Protein AF-A0A845X3H7-F1 (afdb_monomer)

Nearest PDB structures (foldseek):
  8u0g-assembly1_B  TM=8.482E-01  e=2.920E-02  Deinococcus radiodurans R1 = ATCC 13939 = DSM 20539
  7udi-assembly1_B  TM=8.437E-01  e=2.510E-02  Deinococcus radiodurans
  2eb8-assembly1_A  TM=2.808E-01  e=7.175E+00  Physeter macrocephalus
  8cpd-assembly1_D  TM=2.610E-01  e=8.349E+00  Spodoptera frugiperda

Radius of gyration: 15.34 Å; Cα contacts (8 Å, |Δi|>4): 137; chains: 1; bounding box: 34×35×51 Å

Structure (mmCIF, N/CA/C/O backbone):
data_AF-A0A845X3H7-F1
#
_entry.id   AF-A0A845X3H7-F1
#
loop_
_atom_site.group_PDB
_atom_site.id
_atom_site.type_symbol
_atom_site.label_atom_id
_atom_site.label_alt_id
_atom_site.label_comp_id
_atom_site.label_asym_id
_atom_site.label_entity_id
_atom_site.label_seq_id
_atom_site.pdbx_PDB_ins_code
_atom_site.Cartn_x
_atom_site.Cartn_y
_atom_site.Cartn_z
_atom_site.occupancy
_atom_site.B_iso_or_equiv
_atom_site.auth_seq_id
_atom_site.auth_comp_id
_atom_site.auth_asym_id
_atom_site.auth_atom_id
_atom_site.pdbx_PDB_model_num
ATOM 1 N N . MET A 1 1 ? -12.450 -7.476 -33.580 1.00 34.84 1 MET A N 1
ATOM 2 C CA . MET A 1 1 ? -12.720 -7.030 -32.196 1.00 34.84 1 MET A CA 1
ATOM 3 C C . MET A 1 1 ? -13.179 -8.244 -31.409 1.00 34.84 1 MET A C 1
ATOM 5 O O . MET A 1 1 ? -14.269 -8.728 -31.678 1.00 34.84 1 MET A O 1
ATOM 9 N N . SER A 1 2 ? -12.331 -8.794 -30.533 1.00 38.44 2 SER A N 1
ATOM 10 C CA . SER A 1 2 ? -12.746 -9.879 -29.634 1.00 38.44 2 SER A CA 1
ATOM 11 C C . SER A 1 2 ? -13.569 -9.275 -28.495 1.00 38.44 2 SER A C 1
ATOM 13 O O . SER A 1 2 ? -13.091 -8.376 -27.809 1.00 38.44 2 SER A O 1
ATOM 15 N N . LEU A 1 3 ? -14.813 -9.731 -28.341 1.00 55.47 3 LEU A N 1
ATOM 16 C CA . LEU A 1 3 ? -15.752 -9.321 -27.285 1.00 55.47 3 LEU A CA 1
ATOM 17 C C . LEU A 1 3 ? -15.458 -9.981 -25.927 1.00 55.47 3 LEU A C 1
ATOM 19 O O . LEU A 1 3 ? -16.098 -9.652 -24.932 1.00 55.47 3 LEU A O 1
ATOM 23 N N . PHE A 1 4 ? -14.480 -10.884 -25.880 1.00 53.94 4 PHE A N 1
ATOM 24 C CA . PHE A 1 4 ? -14.064 -11.594 -24.681 1.00 53.94 4 PHE A CA 1
ATOM 25 C C . PHE A 1 4 ? -12.568 -11.358 -24.505 1.00 53.94 4 PHE A C 1
ATOM 27 O O . PHE A 1 4 ? -11.765 -11.792 -25.332 1.00 53.94 4 PHE A O 1
ATOM 34 N N . GLY A 1 5 ? -12.209 -10.592 -23.474 1.00 52.62 5 GLY A N 1
ATOM 35 C CA . GLY A 1 5 ? -10.817 -10.452 -23.059 1.00 52.62 5 GLY A CA 1
ATOM 36 C C . GLY A 1 5 ? -10.245 -11.830 -22.744 1.00 52.62 5 GLY A C 1
ATOM 37 O O . GLY A 1 5 ? -10.946 -12.670 -22.172 1.00 52.62 5 GLY A O 1
ATOM 38 N N . ASP A 1 6 ? -9.003 -12.065 -23.160 1.00 53.78 6 ASP A N 1
ATOM 39 C CA . ASP A 1 6 ? -8.311 -13.340 -22.992 1.00 53.78 6 ASP A CA 1
ATOM 40 C C . ASP A 1 6 ? -8.450 -13.833 -21.545 1.00 53.78 6 ASP A C 1
ATOM 42 O O . ASP A 1 6 ? -7.940 -13.230 -20.597 1.00 53.78 6 ASP A O 1
ATOM 46 N N . SER A 1 7 ? -9.219 -14.906 -21.361 1.00 58.53 7 SER A N 1
ATOM 47 C CA . SER A 1 7 ? -9.498 -15.453 -20.037 1.00 58.53 7 SER A CA 1
ATOM 48 C C . SER A 1 7 ? -8.234 -16.139 -19.531 1.00 58.53 7 SER A C 1
ATOM 50 O O . SER A 1 7 ? -7.794 -17.134 -20.106 1.00 58.53 7 SER A O 1
ATOM 52 N N . GLN A 1 8 ? -7.627 -15.614 -18.464 1.00 64.44 8 GLN A N 1
ATOM 53 C CA . GLN A 1 8 ? -6.533 -16.315 -17.795 1.00 64.44 8 GLN A CA 1
ATOM 54 C C . GLN A 1 8 ? -7.036 -17.663 -17.264 1.00 64.44 8 GLN A C 1
ATOM 56 O O . GLN A 1 8 ? -8.110 -17.743 -16.666 1.00 64.44 8 GLN A O 1
ATOM 61 N N . ALA A 1 9 ? -6.250 -18.720 -17.476 1.00 71.38 9 ALA A N 1
ATOM 62 C CA . ALA A 1 9 ? -6.545 -20.035 -16.923 1.00 71.38 9 ALA A CA 1
ATOM 63 C C . ALA A 1 9 ? -6.637 -19.957 -15.390 1.00 71.38 9 ALA A C 1
ATOM 65 O O . ALA A 1 9 ? -5.783 -19.348 -14.740 1.00 71.38 9 ALA A O 1
ATOM 66 N N . LEU A 1 10 ? -7.672 -20.576 -14.815 1.00 68.00 10 LEU A N 1
ATOM 67 C CA . LEU A 1 10 ? -7.865 -20.595 -13.368 1.00 68.00 10 LEU A CA 1
ATOM 68 C C . LEU A 1 10 ? -6.721 -21.384 -12.705 1.00 68.00 10 LEU A C 1
ATOM 70 O O . LEU A 1 10 ? -6.500 -22.543 -13.067 1.00 68.00 10 LEU A O 1
ATOM 74 N N . PRO A 1 11 ? -5.992 -20.798 -11.739 1.00 70.06 11 PRO A N 1
ATOM 75 C CA . PRO A 1 11 ? -4.957 -21.524 -11.017 1.00 70.06 11 PRO A CA 1
ATOM 76 C C . PRO A 1 11 ? -5.588 -22.653 -10.190 1.00 70.06 11 PRO A C 1
ATOM 78 O O . PRO A 1 11 ? -6.589 -22.446 -9.509 1.00 70.06 11 PRO A O 1
ATOM 81 N N . GLN A 1 12 ? -4.987 -23.846 -10.227 1.00 69.69 12 GLN A N 1
ATOM 82 C CA . GLN A 1 12 ? -5.466 -25.014 -9.468 1.00 69.69 12 GLN A CA 1
ATOM 83 C C . GLN A 1 12 ? -5.055 -24.999 -7.981 1.00 69.69 12 GLN A C 1
ATOM 85 O O . GLN A 1 12 ? -5.470 -25.861 -7.211 1.00 69.69 12 GLN A O 1
ATOM 90 N N . GLU A 1 13 ? -4.242 -24.030 -7.546 1.00 72.06 13 GLU A N 1
ATOM 91 C CA . GLU A 1 13 ? -3.861 -23.893 -6.138 1.00 72.06 13 GLU A CA 1
ATOM 92 C C . GLU A 1 13 ? -4.978 -23.244 -5.306 1.00 72.06 13 GLU A C 1
ATOM 94 O O . GLU A 1 13 ? -5.306 -22.067 -5.463 1.00 72.06 13 GLU A O 1
ATOM 99 N N . HIS A 1 14 ? -5.496 -23.987 -4.329 1.00 67.81 14 HIS A N 1
ATOM 100 C CA . HIS A 1 14 ? -6.471 -23.494 -3.358 1.00 67.81 14 HIS A CA 1
ATOM 101 C C . HIS A 1 14 ? -5.778 -22.778 -2.185 1.00 67.81 14 HIS A C 1
ATOM 103 O O . HIS A 1 14 ? -5.645 -23.327 -1.092 1.00 67.81 14 HIS A O 1
ATOM 109 N N . LYS A 1 15 ? -5.318 -21.538 -2.394 1.00 77.00 15 LYS A N 1
ATOM 110 C CA . LYS A 1 15 ? -4.797 -20.680 -1.311 1.00 77.00 15 LYS A CA 1
ATOM 111 C C . LYS A 1 15 ? -5.861 -19.678 -0.868 1.00 77.00 15 LYS A C 1
ATOM 113 O O . LYS A 1 15 ? -6.428 -18.958 -1.685 1.00 77.00 15 LYS A O 1
ATOM 118 N N . ARG A 1 16 ? -6.126 -19.606 0.442 1.00 77.56 16 ARG A N 1
ATOM 119 C CA . ARG A 1 16 ? -7.013 -18.582 1.010 1.00 77.56 16 ARG A CA 1
ATOM 120 C C . ARG A 1 16 ? -6.336 -17.218 0.891 1.00 77.56 16 ARG A C 1
ATOM 122 O O . ARG A 1 16 ? -5.260 -17.023 1.445 1.00 77.56 16 ARG A O 1
ATOM 129 N N . ALA A 1 17 ? -6.993 -16.274 0.227 1.00 80.69 17 ALA A N 1
ATOM 130 C CA . ALA A 1 17 ? -6.616 -14.870 0.297 1.00 80.69 17 ALA A CA 1
ATOM 131 C C . ALA A 1 17 ? -7.230 -14.268 1.564 1.00 80.69 17 ALA A C 1
ATOM 133 O O . ALA A 1 17 ? -8.442 -14.056 1.645 1.00 80.69 17 ALA A O 1
ATOM 134 N N . ASP A 1 18 ? -6.404 -14.039 2.580 1.00 89.12 18 ASP A N 1
ATOM 135 C CA . ASP A 1 18 ? -6.785 -13.202 3.708 1.00 89.12 18 ASP A CA 1
ATOM 136 C C . ASP A 1 18 ? -6.247 -11.781 3.519 1.00 89.12 18 ASP A C 1
ATOM 138 O O . ASP A 1 18 ? -5.556 -11.457 2.546 1.00 89.12 18 ASP A O 1
ATOM 142 N N . GLY A 1 19 ? -6.580 -10.896 4.454 1.00 86.38 19 GLY A N 1
ATOM 143 C CA . GLY A 1 19 ? -6.077 -9.540 4.369 1.00 86.38 19 GLY A CA 1
ATOM 144 C C . GLY A 1 19 ? -4.542 -9.494 4.367 1.00 86.38 19 GLY A C 1
ATOM 145 O O . GLY A 1 19 ? -3.965 -8.663 3.661 1.00 86.38 19 GLY A O 1
ATOM 146 N N . ALA A 1 20 ? -3.868 -10.280 5.206 1.00 89.94 20 ALA A N 1
ATOM 147 C CA . ALA A 1 20 ? -2.411 -10.236 5.299 1.00 89.94 20 ALA A CA 1
ATOM 148 C C . ALA A 1 20 ? -1.774 -10.638 3.963 1.00 89.94 20 ALA A C 1
ATOM 150 O O . ALA A 1 20 ? -0.852 -9.956 3.517 1.00 89.94 20 ALA A O 1
ATOM 151 N N . THR A 1 21 ? -2.322 -11.651 3.286 1.00 92.06 21 THR A N 1
ATOM 152 C CA . THR A 1 21 ? -1.942 -12.031 1.920 1.00 92.06 21 THR A CA 1
ATOM 153 C C . THR A 1 21 ? -2.059 -10.848 0.958 1.00 92.06 21 THR A C 1
ATOM 155 O O . THR A 1 21 ? -1.066 -10.472 0.342 1.00 92.06 21 THR A O 1
ATOM 158 N N . ILE A 1 22 ? -3.226 -10.197 0.893 1.00 93.62 22 ILE A N 1
ATOM 159 C CA . ILE A 1 22 ? -3.472 -9.070 -0.027 1.00 93.62 22 ILE A CA 1
ATOM 160 C C . ILE A 1 22 ? -2.501 -7.908 0.232 1.00 93.62 22 ILE A C 1
ATOM 162 O O . ILE A 1 22 ? -1.905 -7.357 -0.696 1.00 93.62 22 ILE A O 1
ATOM 166 N N . ARG A 1 23 ? -2.283 -7.566 1.505 1.00 92.69 23 ARG A N 1
ATOM 167 C CA . ARG A 1 23 ? -1.366 -6.487 1.895 1.00 92.69 23 ARG A CA 1
ATOM 168 C C . ARG A 1 23 ? 0.080 -6.805 1.525 1.00 92.69 23 ARG A C 1
ATOM 170 O O . ARG A 1 23 ? 0.822 -5.910 1.106 1.00 92.69 23 ARG A O 1
ATOM 177 N N . ASN A 1 24 ? 0.489 -8.058 1.709 1.00 94.00 24 ASN A N 1
ATOM 178 C CA . ASN A 1 24 ? 1.825 -8.523 1.358 1.00 94.00 24 ASN A CA 1
ATOM 179 C C . ASN A 1 24 ? 2.035 -8.484 -0.154 1.00 94.00 24 ASN A C 1
ATOM 181 O O . ASN A 1 24 ? 3.074 -7.996 -0.591 1.00 94.00 24 ASN A O 1
ATOM 185 N N . ASP A 1 25 ? 1.047 -8.908 -0.941 1.00 95.12 25 ASP A N 1
ATOM 186 C CA . ASP A 1 25 ? 1.109 -8.848 -2.402 1.00 95.12 25 ASP A CA 1
ATOM 187 C C . ASP A 1 25 ? 1.234 -7.410 -2.903 1.00 95.12 25 ASP A C 1
ATOM 189 O O . ASP A 1 25 ? 2.102 -7.114 -3.722 1.00 95.12 25 ASP A O 1
ATOM 193 N N . TYR A 1 26 ? 0.428 -6.493 -2.364 1.00 96.06 26 TYR A N 1
ATOM 194 C CA . TYR A 1 26 ? 0.524 -5.077 -2.710 1.00 96.06 26 TYR A CA 1
ATOM 195 C C . TYR A 1 26 ? 1.892 -4.485 -2.336 1.00 96.06 26 TYR A C 1
ATOM 197 O O . TYR A 1 26 ? 2.552 -3.847 -3.157 1.00 96.06 26 TYR A O 1
ATOM 205 N N . THR A 1 27 ? 2.365 -4.756 -1.116 1.00 95.88 27 THR A N 1
ATOM 206 C CA . THR A 1 27 ? 3.687 -4.313 -0.642 1.00 95.88 27 THR A CA 1
ATOM 207 C C . THR A 1 27 ? 4.815 -4.862 -1.515 1.00 95.88 27 THR A C 1
ATOM 209 O O . THR A 1 27 ? 5.763 -4.143 -1.837 1.00 95.88 27 THR A O 1
ATOM 212 N N . LYS A 1 28 ? 4.715 -6.133 -1.910 1.00 96.81 28 LYS A N 1
ATOM 213 C CA . LYS A 1 28 ? 5.676 -6.777 -2.798 1.00 96.81 28 LYS A CA 1
ATOM 214 C C . LYS A 1 28 ? 5.690 -6.091 -4.159 1.00 96.81 28 LYS A C 1
ATOM 216 O O . LYS A 1 28 ? 6.761 -5.723 -4.615 1.00 96.81 28 LYS A O 1
ATOM 221 N N . THR A 1 29 ? 4.530 -5.815 -4.749 1.00 97.12 29 THR A N 1
ATOM 222 C CA . THR A 1 29 ? 4.445 -5.099 -6.029 1.00 97.12 29 THR A CA 1
ATOM 223 C C . THR A 1 29 ? 5.063 -3.701 -5.957 1.00 97.12 29 THR A C 1
ATOM 225 O O . THR A 1 29 ? 5.781 -3.318 -6.877 1.00 97.12 29 THR A O 1
ATOM 228 N N . ILE A 1 30 ? 4.857 -2.948 -4.868 1.00 96.75 30 ILE A N 1
ATOM 229 C CA . ILE A 1 30 ? 5.531 -1.650 -4.662 1.00 96.75 30 ILE A CA 1
ATOM 230 C C . ILE A 1 30 ? 7.051 -1.814 -4.740 1.00 96.75 30 ILE A C 1
ATOM 232 O O . ILE A 1 30 ? 7.720 -1.065 -5.453 1.00 96.75 30 ILE A O 1
ATOM 236 N N . LYS A 1 31 ? 7.589 -2.812 -4.033 1.00 96.62 31 LYS A N 1
ATOM 237 C CA . LYS A 1 31 ? 9.024 -3.109 -4.034 1.00 96.62 31 LYS A CA 1
ATOM 238 C C . LYS A 1 31 ? 9.512 -3.551 -5.416 1.00 96.62 31 LYS A C 1
ATOM 240 O O . LYS A 1 31 ? 10.537 -3.058 -5.877 1.00 96.62 31 LYS A O 1
ATOM 245 N N . ASP A 1 32 ? 8.774 -4.430 -6.087 1.00 96.44 32 ASP A N 1
ATOM 246 C CA . ASP A 1 32 ? 9.115 -4.962 -7.412 1.00 96.44 32 ASP A CA 1
ATOM 247 C C . ASP A 1 32 ? 9.111 -3.856 -8.484 1.00 96.44 32 ASP A C 1
ATOM 249 O O . ASP A 1 32 ? 9.891 -3.901 -9.432 1.00 96.44 32 ASP A O 1
ATOM 253 N N . LYS A 1 33 ? 8.301 -2.804 -8.303 1.00 95.19 33 LYS A N 1
ATOM 254 C CA . LYS A 1 33 ? 8.310 -1.587 -9.136 1.00 95.19 33 LYS A CA 1
ATOM 255 C C . LYS A 1 33 ? 9.403 -0.580 -8.750 1.00 95.19 33 LYS A C 1
ATOM 257 O O . LYS A 1 33 ? 9.440 0.530 -9.279 1.00 95.19 33 LYS A O 1
ATOM 262 N N . GLY A 1 34 ? 10.308 -0.955 -7.848 1.00 94.19 34 GLY A N 1
ATOM 263 C CA . GLY A 1 34 ? 11.436 -0.131 -7.419 1.00 94.19 34 GLY A CA 1
ATOM 264 C C . GLY A 1 34 ? 11.081 0.923 -6.371 1.00 94.19 34 GLY A C 1
ATOM 265 O O . GLY A 1 34 ? 11.847 1.872 -6.198 1.00 94.19 34 GLY A O 1
ATOM 266 N N . GLY A 1 35 ? 9.939 0.787 -5.693 1.00 94.75 35 GLY A N 1
ATOM 267 C CA . GLY A 1 35 ? 9.569 1.613 -4.549 1.00 94.75 35 GLY A CA 1
ATOM 268 C C . GLY A 1 35 ? 10.354 1.237 -3.294 1.00 94.75 35 GLY A C 1
ATOM 269 O O . GLY A 1 35 ? 10.625 0.065 -3.028 1.00 94.75 35 GLY A O 1
ATOM 270 N N . ASP A 1 36 ? 10.706 2.243 -2.502 1.00 94.69 36 ASP A N 1
ATOM 271 C CA . ASP A 1 36 ? 11.364 2.063 -1.210 1.00 94.69 36 ASP A CA 1
ATOM 272 C C . ASP A 1 36 ? 10.352 2.071 -0.042 1.00 94.69 36 ASP A C 1
ATOM 274 O O . ASP A 1 36 ? 9.130 2.107 -0.218 1.00 94.69 36 ASP A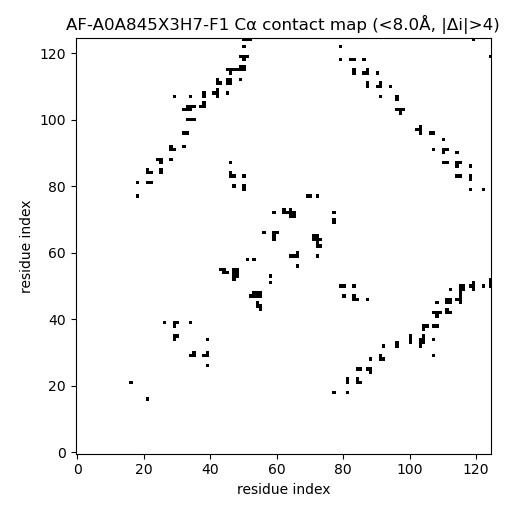 O 1
ATOM 278 N N . ARG A 1 37 ? 10.863 2.048 1.197 1.00 93.94 37 ARG A N 1
ATOM 279 C CA . ARG A 1 37 ? 10.025 2.142 2.407 1.00 93.94 37 ARG A CA 1
ATOM 280 C C . ARG A 1 37 ? 9.221 3.443 2.469 1.00 93.94 37 ARG A C 1
ATOM 282 O O . ARG A 1 37 ? 8.142 3.463 3.060 1.00 93.94 37 ARG A O 1
ATOM 289 N N . TYR A 1 38 ? 9.743 4.525 1.892 1.00 93.62 38 TYR A N 1
ATOM 290 C CA . TYR A 1 38 ? 9.058 5.808 1.856 1.00 93.62 38 TYR A CA 1
ATOM 291 C C . TYR A 1 38 ? 7.866 5.749 0.895 1.00 93.62 38 TYR A C 1
ATOM 293 O O . TYR A 1 38 ? 6.761 6.104 1.305 1.00 93.62 38 TYR A O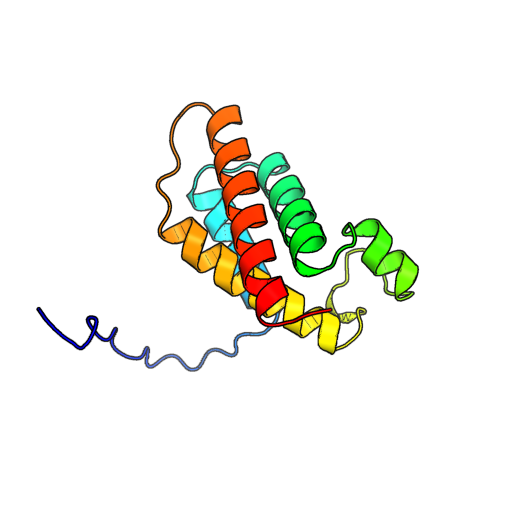 1
ATOM 301 N N . ALA A 1 39 ? 8.050 5.187 -0.304 1.00 94.94 39 ALA A N 1
ATOM 302 C CA . ALA A 1 39 ? 6.962 4.915 -1.243 1.00 94.94 39 ALA A CA 1
ATOM 303 C C . ALA A 1 39 ? 5.895 4.007 -0.637 1.00 94.94 39 ALA A C 1
ATOM 305 O O . ALA A 1 39 ? 4.714 4.312 -0.739 1.00 94.94 39 ALA A O 1
ATOM 306 N N . GLN A 1 40 ? 6.286 2.927 0.048 1.00 95.19 40 GLN A N 1
ATOM 307 C CA . GLN A 1 40 ? 5.323 2.034 0.695 1.00 95.19 40 GLN A CA 1
ATOM 308 C C . GLN A 1 40 ? 4.450 2.782 1.714 1.00 95.19 40 GLN A C 1
ATOM 310 O O . GLN A 1 40 ? 3.228 2.615 1.728 1.00 95.19 40 GLN A O 1
ATOM 315 N N . ARG A 1 41 ? 5.066 3.617 2.561 1.00 94.75 41 ARG A N 1
ATOM 316 C CA . ARG A 1 41 ? 4.349 4.412 3.566 1.00 94.75 41 ARG A CA 1
ATOM 317 C C . ARG A 1 41 ? 3.404 5.417 2.910 1.00 94.75 41 ARG A C 1
ATOM 319 O O . ARG A 1 41 ? 2.239 5.462 3.293 1.00 94.75 41 ARG A O 1
ATOM 326 N N . LEU A 1 42 ? 3.893 6.194 1.942 1.00 95.06 42 LEU A N 1
ATOM 327 C CA . LEU A 1 42 ? 3.086 7.198 1.245 1.00 95.06 42 LEU A CA 1
ATOM 328 C C . LEU A 1 42 ? 1.941 6.564 0.463 1.00 95.06 42 LEU A C 1
ATOM 330 O O . LEU A 1 42 ? 0.799 6.962 0.638 1.00 95.06 42 LEU A O 1
ATOM 334 N N . ALA A 1 43 ? 2.215 5.516 -0.309 1.00 95.94 43 ALA A N 1
ATOM 335 C CA . ALA A 1 43 ? 1.198 4.813 -1.077 1.00 95.94 43 ALA A CA 1
ATOM 336 C C . ALA A 1 43 ? 0.125 4.186 -0.177 1.00 95.94 43 ALA A C 1
ATOM 338 O O . ALA A 1 43 ? -1.050 4.208 -0.524 1.00 95.94 43 ALA A O 1
ATOM 339 N N . THR A 1 44 ? 0.496 3.653 0.993 1.00 94.56 44 THR A N 1
ATOM 340 C CA . THR A 1 44 ? -0.482 3.125 1.961 1.00 94.56 44 THR A CA 1
ATOM 341 C C . THR A 1 44 ? -1.342 4.242 2.549 1.00 94.56 44 THR A C 1
ATOM 343 O O . THR A 1 44 ? -2.559 4.093 2.642 1.00 94.56 44 THR A O 1
ATOM 346 N N . GLU A 1 45 ? -0.723 5.358 2.937 1.00 96.00 45 GLU A N 1
ATOM 347 C CA . GLU A 1 45 ? -1.422 6.518 3.496 1.00 96.00 45 GLU A CA 1
ATOM 348 C C . GLU A 1 45 ? -2.374 7.139 2.471 1.00 96.00 45 GLU A C 1
ATOM 350 O O . GLU A 1 45 ? -3.531 7.399 2.789 1.00 96.00 45 GLU A O 1
ATOM 355 N N . ALA A 1 46 ? -1.911 7.321 1.237 1.00 96.00 46 ALA A N 1
ATOM 356 C CA . ALA A 1 46 ? -2.681 7.887 0.143 1.00 96.00 46 ALA A CA 1
ATOM 357 C C . ALA A 1 46 ? -3.843 6.971 -0.268 1.00 96.00 46 ALA A C 1
ATOM 359 O O . ALA A 1 46 ? -4.984 7.422 -0.351 1.00 96.00 46 ALA A O 1
ATOM 360 N N . LEU A 1 47 ? -3.590 5.665 -0.425 1.00 95.69 47 LEU A N 1
ATOM 361 C CA . LEU A 1 47 ? -4.634 4.678 -0.712 1.00 95.69 47 LEU A CA 1
ATOM 362 C C . LEU A 1 47 ? -5.700 4.657 0.383 1.00 95.69 47 LEU A C 1
ATOM 364 O O . LEU A 1 47 ? -6.892 4.644 0.077 1.00 95.69 47 LEU A O 1
ATOM 368 N N . THR A 1 48 ? -5.269 4.670 1.648 1.00 94.62 48 THR A N 1
ATOM 369 C CA . THR A 1 48 ? -6.175 4.724 2.797 1.00 94.62 48 THR A CA 1
ATOM 370 C C . THR A 1 48 ? -6.986 6.006 2.719 1.00 94.62 48 THR A C 1
ATOM 372 O O . THR A 1 48 ? -8.191 5.921 2.547 1.00 94.62 48 THR A O 1
ATOM 375 N N . ARG A 1 49 ? -6.358 7.184 2.705 1.00 95.12 49 ARG A N 1
ATOM 376 C CA . ARG A 1 49 ? -7.059 8.475 2.660 1.00 95.12 49 ARG A CA 1
ATOM 377 C C . ARG A 1 49 ? -8.088 8.567 1.543 1.00 95.12 49 ARG A C 1
ATOM 379 O O . ARG A 1 49 ? -9.207 9.007 1.788 1.00 95.12 49 ARG A O 1
ATOM 386 N N . GLU A 1 50 ? -7.736 8.124 0.344 1.00 95.00 50 GLU A N 1
ATOM 387 C CA . GLU A 1 50 ? -8.633 8.194 -0.806 1.00 95.00 50 GLU A CA 1
ATOM 388 C C . GLU A 1 50 ? -9.768 7.172 -0.755 1.00 95.00 50 GLU A C 1
ATOM 390 O O . GLU A 1 50 ? -10.867 7.478 -1.204 1.00 95.00 50 GLU A O 1
ATOM 395 N N . THR A 1 51 ? -9.542 5.989 -0.178 1.00 93.50 51 THR A N 1
ATOM 396 C CA . THR A 1 51 ? -10.606 4.990 0.033 1.00 93.50 51 THR A CA 1
ATOM 397 C C . THR A 1 51 ? -11.532 5.405 1.180 1.00 93.50 51 THR A C 1
ATOM 399 O O . THR A 1 51 ? -12.734 5.178 1.124 1.00 93.50 51 THR A O 1
ATOM 402 N N . MET A 1 52 ? -10.959 6.046 2.200 1.00 91.19 52 MET A N 1
ATOM 403 C CA . MET A 1 52 ? -11.535 6.233 3.532 1.00 91.19 52 MET A CA 1
ATOM 404 C C . MET A 1 52 ? -12.102 7.596 3.845 1.00 91.19 52 MET A C 1
ATOM 406 O O . MET A 1 52 ? -12.797 7.757 4.843 1.00 91.19 52 MET A O 1
ATOM 410 N N . GLY A 1 53 ? -11.652 8.611 3.118 1.00 90.88 53 GLY A N 1
ATOM 411 C CA . GLY A 1 53 ? -11.760 9.995 3.565 1.00 90.88 53 GLY A CA 1
ATOM 412 C C . GLY A 1 53 ? -10.914 10.332 4.804 1.00 90.88 53 GLY A C 1
ATOM 413 O O . GLY A 1 53 ? -10.951 11.477 5.247 1.00 90.88 53 GLY A O 1
ATOM 414 N N . HIS A 1 54 ? -10.143 9.385 5.354 1.00 89.88 54 HIS A N 1
ATOM 415 C CA . HIS A 1 54 ? -9.337 9.549 6.568 1.00 89.88 54 HIS A CA 1
ATOM 416 C C . HIS A 1 54 ? -7.930 8.995 6.389 1.00 89.88 54 HIS A C 1
ATOM 418 O O . HIS A 1 54 ? -7.742 7.934 5.793 1.00 89.88 54 HIS A O 1
ATOM 424 N N . GLY A 1 5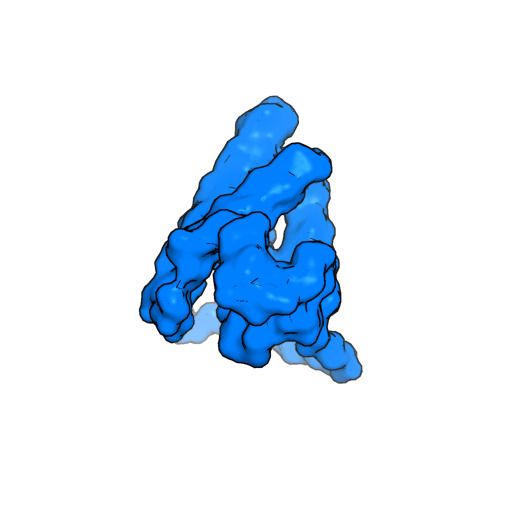5 ? -6.941 9.700 6.938 1.00 90.88 55 GLY A N 1
ATOM 425 C CA . GLY A 1 55 ? -5.572 9.187 6.994 1.00 90.88 55 GLY A CA 1
ATOM 426 C C . GLY A 1 55 ? -5.473 7.916 7.840 1.00 90.88 55 GLY A C 1
ATOM 427 O O . GLY A 1 55 ? -6.364 7.610 8.637 1.00 90.88 55 GLY A O 1
ATOM 428 N N . THR A 1 56 ? -4.368 7.174 7.721 1.00 90.31 56 THR A N 1
ATOM 429 C CA . THR A 1 56 ? -4.239 5.888 8.429 1.00 90.31 56 THR A CA 1
ATOM 430 C C . THR A 1 56 ? -4.327 6.081 9.943 1.00 90.31 56 THR A C 1
ATOM 432 O O . THR A 1 56 ? -4.997 5.314 10.624 1.00 90.31 56 THR A O 1
ATOM 435 N N . LYS A 1 57 ? -3.686 7.130 10.475 1.00 91.94 57 LYS A N 1
ATOM 436 C CA . LYS A 1 57 ? -3.721 7.464 11.907 1.00 91.94 57 LYS A CA 1
ATOM 437 C C . LYS A 1 57 ? -5.144 7.779 12.381 1.00 91.94 57 LYS A C 1
ATOM 439 O O . LYS A 1 57 ? -5.627 7.136 13.309 1.00 91.94 57 LYS A O 1
ATOM 444 N N . GLU A 1 58 ? -5.813 8.705 11.699 1.00 92.25 58 GLU A N 1
ATOM 445 C CA . GLU A 1 58 ? -7.184 9.122 12.014 1.00 92.25 58 GLU A CA 1
ATOM 446 C C . GLU A 1 58 ? -8.160 7.947 11.969 1.00 92.25 58 GLU A C 1
ATOM 448 O O . GLU A 1 58 ? -9.058 7.856 12.800 1.00 92.25 58 GLU A O 1
ATOM 453 N N . LEU A 1 59 ? -7.972 7.021 11.025 1.00 91.75 59 LEU A N 1
ATOM 454 C CA . LEU A 1 59 ? -8.803 5.831 10.911 1.00 91.75 59 LEU A CA 1
ATOM 455 C C . LEU A 1 59 ? -8.751 4.972 12.182 1.00 91.75 59 LEU A C 1
ATOM 457 O O . LEU A 1 59 ? -9.794 4.568 12.700 1.00 91.75 59 LEU A O 1
ATOM 461 N N . TYR A 1 60 ? -7.550 4.691 12.695 1.00 92.56 60 TYR A N 1
ATOM 462 C CA . TYR A 1 60 ? -7.399 3.913 13.928 1.00 92.56 60 TYR A CA 1
ATOM 463 C C .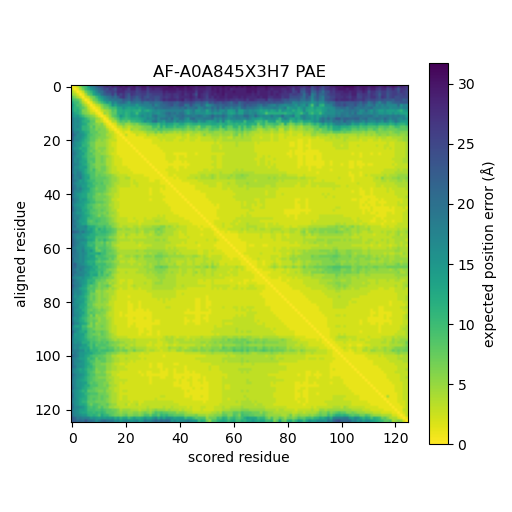 TYR A 1 60 ? -7.936 4.676 15.143 1.00 92.56 60 TYR A C 1
ATOM 465 O O . TYR A 1 60 ? -8.622 4.084 15.971 1.00 92.56 60 TYR A O 1
ATOM 473 N N . GLU A 1 61 ? -7.692 5.986 15.220 1.00 92.69 61 GLU A N 1
ATOM 474 C CA . GLU A 1 61 ? -8.180 6.831 16.317 1.00 92.69 61 GLU A CA 1
ATOM 475 C C . GLU A 1 61 ? -9.711 6.888 16.361 1.00 92.69 61 GLU A C 1
ATOM 477 O O . GLU A 1 61 ? -10.307 6.624 17.403 1.00 92.69 61 GLU A O 1
ATOM 482 N N . LYS A 1 62 ? -10.367 7.146 15.224 1.00 90.31 62 LYS A N 1
ATOM 483 C CA . LYS A 1 62 ? -11.833 7.248 15.144 1.00 90.31 62 LYS A CA 1
ATOM 484 C C . LYS A 1 62 ? -12.555 5.937 15.422 1.00 90.31 62 LYS A C 1
ATOM 486 O O . LYS A 1 62 ? -13.683 5.949 15.900 1.00 90.31 62 LYS A O 1
ATOM 491 N N . THR A 1 63 ? -11.930 4.811 15.092 1.00 89.81 63 THR A N 1
ATOM 492 C CA . THR A 1 63 ? -12.532 3.485 15.284 1.00 89.81 63 THR A CA 1
ATOM 493 C C . THR A 1 63 ? -12.190 2.861 16.636 1.00 89.81 63 THR A C 1
ATOM 495 O O . THR A 1 63 ? -12.733 1.810 16.966 1.00 89.81 63 THR A O 1
ATOM 498 N N . GLY A 1 64 ? -11.281 3.467 17.412 1.00 91.62 64 GLY A N 1
ATOM 499 C CA . GLY A 1 64 ? -10.744 2.870 18.640 1.00 91.62 64 GLY A CA 1
ATOM 500 C C . GLY A 1 64 ? -9.891 1.617 18.393 1.00 91.62 64 GLY A C 1
ATOM 501 O O . GLY A 1 64 ? -9.618 0.849 19.317 1.00 91.62 64 GLY A O 1
ATOM 502 N N . ALA A 1 65 ? -9.482 1.377 17.146 1.00 92.69 65 ALA A N 1
ATOM 503 C CA . ALA A 1 65 ? -8.708 0.210 16.756 1.00 92.69 65 ALA A CA 1
ATOM 504 C C . ALA A 1 65 ? -7.228 0.351 17.152 1.00 92.69 65 ALA A C 1
ATOM 506 O O . ALA A 1 65 ? -6.683 1.446 17.277 1.00 92.69 65 ALA A O 1
ATOM 507 N N . LYS A 1 66 ? -6.527 -0.779 17.294 1.00 91.88 66 LYS A N 1
ATOM 508 C CA . LYS A 1 66 ? -5.103 -0.807 17.663 1.00 91.88 66 LYS A CA 1
ATOM 509 C C . LYS A 1 66 ? -4.238 -0.383 16.467 1.00 91.88 66 LYS A C 1
ATOM 511 O O . LYS A 1 66 ? -4.236 -1.108 15.465 1.00 91.88 66 LYS A O 1
ATOM 516 N N . PRO A 1 67 ? -3.448 0.706 16.563 1.00 88.44 67 PRO A N 1
ATOM 517 C CA . PRO A 1 67 ? -2.611 1.179 15.464 1.00 88.44 67 PRO A CA 1
ATOM 518 C C . PRO A 1 67 ? -1.730 0.076 14.874 1.00 88.44 67 PRO A C 1
ATOM 520 O O . PRO A 1 67 ? -1.107 -0.708 15.591 1.00 88.44 67 PRO A O 1
ATOM 523 N N . GLY A 1 68 ? -1.713 -0.013 13.544 1.00 84.38 68 GLY A N 1
ATOM 524 C CA . GLY A 1 68 ? -0.940 -1.017 12.808 1.00 84.38 68 GLY A CA 1
ATOM 525 C C . GLY A 1 68 ? -1.534 -2.432 12.809 1.00 84.38 68 GLY A C 1
ATOM 526 O O . GLY A 1 68 ? -1.077 -3.273 12.036 1.00 84.38 68 GLY A O 1
ATOM 527 N N . ARG A 1 69 ? -2.577 -2.715 13.601 1.00 87.56 69 ARG A N 1
ATOM 528 C CA . ARG A 1 69 ? -3.286 -4.001 13.573 1.00 87.56 69 ARG A CA 1
ATOM 529 C C . ARG A 1 69 ? -4.585 -3.877 12.789 1.00 87.56 69 ARG A C 1
ATOM 531 O O . ARG A 1 69 ? -5.647 -3.676 13.373 1.00 87.56 69 ARG A O 1
ATOM 538 N N . ARG A 1 70 ? -4.527 -4.091 11.472 1.00 86.06 70 ARG A N 1
ATOM 539 C CA . ARG A 1 70 ? -5.713 -3.977 10.599 1.00 86.06 70 ARG A CA 1
ATOM 540 C C . ARG A 1 70 ? -6.880 -4.866 11.040 1.00 86.06 70 ARG A C 1
ATOM 542 O O . ARG A 1 70 ? -8.019 -4.434 10.966 1.00 86.06 70 ARG A O 1
ATOM 549 N N . ALA A 1 71 ? -6.601 -6.058 11.571 1.00 89.81 71 ALA A N 1
ATOM 550 C CA . ALA A 1 71 ? -7.623 -6.969 12.096 1.00 89.81 71 ALA A CA 1
ATOM 551 C C . ALA A 1 71 ? -8.439 -6.399 13.278 1.00 89.81 71 ALA A C 1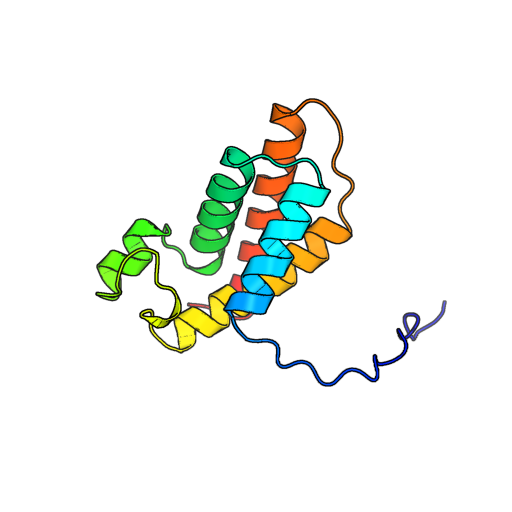
ATOM 553 O O . ALA A 1 71 ? -9.459 -6.971 13.640 1.00 89.81 71 ALA A O 1
ATOM 554 N N . SER A 1 72 ? -7.988 -5.297 13.891 1.00 91.88 72 SER A N 1
ATOM 555 C CA . SER A 1 72 ? -8.721 -4.597 14.953 1.00 91.88 72 SER A CA 1
ATOM 556 C C . SER A 1 72 ? -9.629 -3.473 14.452 1.00 91.88 72 SER A C 1
ATOM 558 O O . SER A 1 72 ? -10.371 -2.912 15.249 1.00 91.88 72 SER A O 1
ATOM 560 N N . LEU A 1 73 ? -9.578 -3.139 13.158 1.00 91.69 73 LEU A N 1
ATOM 561 C CA . LEU A 1 73 ? -10.530 -2.213 12.548 1.00 91.69 73 LEU A CA 1
ATOM 562 C C . LEU A 1 73 ? -11.915 -2.876 12.406 1.00 91.69 73 LEU A C 1
ATOM 564 O O . LEU A 1 73 ? -11.998 -4.106 12.390 1.00 91.69 73 LEU A O 1
ATOM 568 N N . PRO A 1 74 ? -13.000 -2.103 12.232 1.00 91.75 74 PRO A N 1
ATOM 569 C CA . PRO A 1 74 ? -14.322 -2.645 11.909 1.00 91.75 74 PRO A CA 1
ATOM 570 C C . PRO A 1 74 ? -14.305 -3.578 10.684 1.00 91.75 74 PRO A C 1
ATOM 572 O O . PRO A 1 74 ? -13.461 -3.447 9.809 1.00 91.75 74 PRO A O 1
ATOM 575 N N . ASN A 1 75 ? -15.234 -4.527 10.568 1.00 90.94 75 ASN A N 1
ATOM 576 C CA . ASN A 1 75 ? -15.194 -5.502 9.463 1.00 90.94 75 ASN A CA 1
ATOM 577 C C . ASN A 1 75 ? -15.297 -4.830 8.079 1.00 90.94 75 ASN A C 1
ATOM 579 O O . ASN A 1 75 ? -14.467 -5.078 7.204 1.00 90.94 75 ASN A O 1
ATOM 583 N N . GLU A 1 76 ? -16.240 -3.897 7.920 1.00 89.19 76 GLU A N 1
ATOM 584 C CA . GLU A 1 76 ? -16.365 -3.097 6.692 1.00 89.19 76 GLU A CA 1
ATOM 585 C C . GLU A 1 76 ? -15.068 -2.358 6.364 1.00 89.19 76 GLU A C 1
ATOM 587 O O . GLU A 1 76 ? -14.675 -2.263 5.200 1.00 89.19 76 GLU A O 1
ATOM 592 N N . ALA A 1 77 ? -14.319 -1.978 7.404 1.00 90.12 77 ALA A N 1
ATOM 593 C CA . ALA A 1 77 ? -13.036 -1.344 7.224 1.00 90.12 77 ALA A CA 1
ATOM 594 C C . ALA A 1 77 ? -11.983 -2.210 6.574 1.00 90.12 77 ALA A C 1
ATOM 596 O O . ALA A 1 77 ? -11.244 -1.806 5.674 1.00 90.12 77 ALA A O 1
ATOM 597 N N . GLN A 1 78 ? -11.908 -3.427 7.086 1.00 91.94 78 GLN A N 1
ATOM 598 C CA . GLN A 1 78 ? -10.973 -4.417 6.609 1.00 91.94 78 GLN A CA 1
ATOM 599 C C . GLN A 1 78 ? -11.291 -4.765 5.157 1.00 91.94 78 GLN A C 1
ATOM 601 O O . GLN A 1 78 ? -10.377 -4.774 4.335 1.00 91.94 78 GLN A O 1
ATOM 606 N N . LYS A 1 79 ? -12.575 -4.966 4.827 1.00 91.31 79 LYS A N 1
ATOM 607 C CA . LYS A 1 79 ? -13.029 -5.273 3.464 1.00 91.31 79 LYS A CA 1
ATOM 608 C C . LYS A 1 79 ? -12.684 -4.162 2.475 1.00 91.31 79 LYS A C 1
ATOM 610 O O . LYS A 1 79 ? -12.102 -4.456 1.433 1.00 91.31 79 LYS A O 1
ATOM 615 N N . ALA A 1 80 ? -12.987 -2.906 2.802 1.00 92.12 80 ALA A N 1
ATOM 616 C CA . ALA A 1 80 ? -12.707 -1.779 1.916 1.00 92.12 80 ALA A CA 1
ATOM 617 C C . ALA A 1 80 ? -11.201 -1.617 1.656 1.00 92.12 80 ALA A C 1
ATOM 619 O O . ALA A 1 80 ? -10.782 -1.468 0.510 1.00 92.12 80 ALA A O 1
ATOM 620 N N . LEU A 1 81 ? -10.370 -1.740 2.698 1.00 92.94 81 LEU A N 1
ATOM 621 C CA . LEU A 1 81 ? -8.913 -1.704 2.545 1.00 92.94 81 LEU A CA 1
ATOM 622 C C . LEU A 1 81 ? -8.385 -2.890 1.729 1.00 92.94 81 LEU A C 1
ATOM 624 O O . LEU A 1 81 ? -7.491 -2.710 0.911 1.00 92.94 81 LEU A O 1
ATOM 628 N N . MET A 1 82 ? -8.939 -4.091 1.911 1.00 93.88 82 MET A N 1
ATOM 629 C CA . MET A 1 82 ? -8.579 -5.262 1.104 1.00 93.88 82 MET A CA 1
ATOM 630 C C . MET A 1 82 ? -8.947 -5.065 -0.372 1.00 93.88 82 MET A C 1
ATOM 632 O O . MET A 1 82 ? -8.142 -5.376 -1.251 1.00 93.88 82 MET A O 1
ATOM 636 N N . ALA A 1 83 ? -10.127 -4.514 -0.660 1.00 93.94 83 ALA A N 1
ATOM 637 C CA . ALA A 1 83 ? -10.533 -4.182 -2.023 1.00 93.94 83 ALA A CA 1
ATOM 638 C C . ALA A 1 83 ? -9.604 -3.122 -2.637 1.00 93.94 83 ALA A C 1
ATOM 640 O O . ALA A 1 83 ? -9.125 -3.296 -3.757 1.00 93.94 83 ALA A O 1
ATOM 641 N N . ALA A 1 84 ? -9.286 -2.068 -1.881 1.00 95.31 84 ALA A N 1
ATOM 642 C CA . ALA A 1 84 ? -8.381 -1.006 -2.306 1.00 95.31 84 ALA A CA 1
ATOM 643 C C . ALA A 1 84 ? -6.973 -1.520 -2.613 1.00 95.31 84 ALA A C 1
ATOM 645 O O . ALA A 1 84 ? -6.437 -1.229 -3.679 1.00 95.31 84 ALA A O 1
ATOM 646 N N . GLU A 1 85 ? -6.390 -2.324 -1.722 1.00 96.38 85 GLU A N 1
ATOM 647 C CA . GLU A 1 85 ? -5.074 -2.938 -1.922 1.00 96.38 85 GLU A CA 1
ATOM 648 C C . GLU A 1 85 ? -5.077 -3.884 -3.131 1.00 96.38 85 GLU A C 1
ATOM 650 O O . GLU A 1 85 ? -4.114 -3.907 -3.892 1.00 96.38 85 GLU A O 1
ATOM 655 N N . THR A 1 86 ? -6.170 -4.618 -3.360 1.00 96.00 86 THR A N 1
ATOM 656 C CA . THR A 1 86 ? -6.313 -5.508 -4.523 1.00 96.00 86 THR A CA 1
ATOM 657 C C . THR A 1 86 ? -6.332 -4.722 -5.834 1.00 96.00 86 THR A C 1
ATOM 659 O O . THR A 1 86 ? -5.588 -5.050 -6.761 1.00 96.00 86 THR A O 1
ATOM 662 N N . VAL A 1 87 ? -7.136 -3.656 -5.907 1.00 95.56 87 VAL A N 1
ATOM 663 C CA . VAL A 1 87 ? -7.205 -2.781 -7.089 1.00 95.56 87 VAL A CA 1
ATOM 664 C C . VAL A 1 87 ? -5.870 -2.076 -7.315 1.00 95.56 87 VAL A C 1
ATOM 666 O O . VAL A 1 87 ? -5.351 -2.103 -8.427 1.00 95.56 87 VAL A O 1
ATOM 669 N N . ALA A 1 88 ? -5.270 -1.520 -6.261 1.00 96.50 88 ALA A N 1
ATOM 670 C CA . ALA A 1 88 ? -3.979 -0.847 -6.346 1.00 96.50 88 ALA A CA 1
ATOM 671 C C . ALA A 1 88 ? -2.860 -1.797 -6.787 1.00 96.50 88 ALA A C 1
ATOM 673 O O . ALA A 1 88 ? -2.020 -1.424 -7.600 1.00 96.50 88 ALA A O 1
ATOM 674 N N . ASN A 1 89 ? -2.866 -3.042 -6.306 1.00 97.12 89 ASN A N 1
ATOM 675 C CA . ASN A 1 89 ? -1.933 -4.075 -6.743 1.00 97.12 89 ASN A CA 1
ATOM 676 C C . ASN A 1 89 ? -2.068 -4.363 -8.245 1.00 97.12 89 ASN A C 1
ATOM 678 O O . ASN A 1 89 ? -1.062 -4.433 -8.949 1.00 97.12 89 ASN A O 1
ATOM 682 N N . HIS A 1 90 ? -3.296 -4.504 -8.745 1.00 95.06 90 HIS A N 1
ATOM 683 C CA . HIS A 1 90 ? -3.550 -4.731 -10.165 1.00 95.06 90 HIS A CA 1
ATOM 684 C C . HIS A 1 90 ? -3.124 -3.530 -11.026 1.00 95.06 90 HIS A C 1
ATOM 686 O O . HIS A 1 90 ? -2.346 -3.687 -11.970 1.00 95.06 90 HIS A O 1
ATOM 692 N N . ASP A 1 91 ? -3.570 -2.324 -10.669 1.00 94.50 91 ASP A N 1
ATOM 693 C CA . ASP A 1 91 ? -3.242 -1.089 -11.387 1.00 94.50 91 ASP A CA 1
ATOM 694 C C . ASP A 1 91 ? -1.728 -0.842 -11.416 1.00 94.50 91 ASP A C 1
ATOM 696 O O . ASP A 1 91 ? -1.160 -0.500 -12.457 1.00 94.50 91 ASP A O 1
ATOM 700 N N . LEU A 1 92 ? -1.044 -1.068 -10.293 1.00 94.69 92 LEU A N 1
ATOM 701 C CA . LEU A 1 92 ? 0.395 -0.870 -10.203 1.00 94.69 92 LEU A CA 1
ATOM 702 C C . LEU A 1 92 ? 1.174 -1.910 -11.022 1.00 94.69 92 LEU A C 1
ATOM 704 O O . LEU A 1 92 ? 2.167 -1.557 -11.659 1.00 94.69 92 LEU A O 1
ATOM 708 N N . LYS A 1 93 ? 0.721 -3.172 -11.081 1.00 94.62 93 LYS A N 1
ATOM 709 C CA . LYS A 1 93 ? 1.308 -4.192 -11.972 1.00 94.62 93 LYS A CA 1
ATOM 710 C C . LYS A 1 93 ? 1.218 -3.779 -13.440 1.00 94.62 93 LYS A C 1
ATOM 712 O O . LYS A 1 93 ? 2.219 -3.912 -14.144 1.00 94.62 93 LYS A O 1
ATOM 717 N N . ALA A 1 94 ? 0.079 -3.227 -13.857 1.00 92.12 94 ALA A N 1
ATOM 718 C CA . ALA A 1 94 ? -0.146 -2.733 -15.216 1.00 92.12 94 ALA A CA 1
ATOM 719 C C . ALA A 1 94 ? 0.593 -1.416 -15.528 1.00 92.12 94 ALA A C 1
ATOM 721 O O . ALA A 1 94 ? 0.819 -1.094 -16.691 1.00 92.12 94 ALA A O 1
ATOM 722 N N . THR A 1 95 ? 0.989 -0.655 -14.506 1.00 91.56 95 THR A N 1
ATOM 723 C CA . THR A 1 95 ? 1.672 0.632 -14.676 1.00 91.56 95 THR A CA 1
ATOM 724 C C . THR A 1 95 ? 3.170 0.439 -14.894 1.00 91.56 95 THR A C 1
ATOM 726 O O . THR A 1 95 ? 3.847 -0.268 -14.140 1.00 91.56 95 THR A O 1
ATOM 729 N N . GLU A 1 96 ? 3.719 1.102 -15.907 1.00 94.19 96 GLU A N 1
ATOM 730 C CA . GLU A 1 96 ? 5.163 1.195 -16.088 1.00 94.19 96 GLU A CA 1
ATOM 731 C C . GLU A 1 96 ? 5.736 2.283 -15.168 1.00 94.19 96 GLU A C 1
ATOM 733 O O . GLU A 1 96 ? 5.312 3.433 -15.224 1.00 94.19 96 GLU A O 1
ATOM 738 N N . VAL A 1 97 ? 6.689 1.909 -14.309 1.00 93.62 97 VAL A N 1
ATOM 739 C CA . VAL A 1 97 ? 7.316 2.809 -13.330 1.00 93.62 97 VAL A CA 1
ATOM 740 C C . VAL A 1 97 ? 8.785 2.985 -13.698 1.00 93.62 97 VAL A C 1
ATOM 742 O O . VAL A 1 97 ? 9.543 2.016 -13.726 1.00 93.62 97 VAL A O 1
ATOM 745 N N . LYS A 1 98 ? 9.194 4.219 -14.007 1.00 93.19 98 LYS A N 1
ATOM 746 C CA . LYS A 1 98 ? 10.536 4.546 -14.528 1.00 93.19 98 LYS A CA 1
ATOM 747 C C . LYS A 1 98 ? 11.084 5.844 -13.934 1.00 93.19 98 LYS A C 1
ATOM 749 O O . LYS A 1 98 ? 10.346 6.639 -13.358 1.00 93.19 98 LYS A O 1
ATOM 754 N N . GLY A 1 99 ? 12.384 6.069 -14.119 1.00 95.69 99 GLY A N 1
ATOM 755 C CA . GLY A 1 99 ? 13.077 7.289 -13.694 1.00 95.69 99 GLY A CA 1
ATOM 756 C C . GLY A 1 99 ? 13.874 7.120 -12.401 1.00 95.69 99 GLY A C 1
ATOM 757 O O . GLY A 1 99 ? 14.197 5.998 -12.002 1.00 95.69 99 GLY A O 1
ATOM 758 N N . SER A 1 100 ? 14.213 8.241 -11.764 1.00 96.50 100 SER A N 1
ATOM 759 C CA . SER A 1 100 ? 14.931 8.290 -10.485 1.00 96.50 100 SER A CA 1
ATOM 760 C C . SER A 1 100 ? 14.104 7.697 -9.338 1.00 96.50 100 SER A C 1
ATOM 762 O O . SER A 1 100 ? 12.892 7.528 -9.456 1.00 96.50 100 SER A O 1
ATOM 764 N N . GLN A 1 101 ? 14.735 7.406 -8.194 1.00 96.56 101 GLN A N 1
ATOM 765 C CA . GLN A 1 101 ? 14.023 6.862 -7.029 1.00 96.56 101 GLN A CA 1
ATOM 766 C C . GLN A 1 101 ? 12.842 7.749 -6.602 1.00 96.56 101 GLN A C 1
ATOM 768 O O . GLN A 1 101 ? 11.749 7.245 -6.365 1.00 96.56 101 GLN A O 1
ATOM 773 N N . SER A 1 102 ? 13.041 9.070 -6.581 1.00 95.94 102 SER A N 1
ATOM 774 C CA . SER A 1 102 ? 11.987 10.037 -6.252 1.00 95.94 102 SER A CA 1
ATOM 775 C C . SER A 1 102 ? 10.824 9.976 -7.252 1.00 95.94 102 SER A C 1
ATOM 777 O O . SER A 1 102 ? 9.666 9.878 -6.853 1.00 95.94 102 SER A O 1
ATOM 779 N N . GLN A 1 103 ? 11.129 9.920 -8.554 1.00 95.81 103 GLN A N 1
ATOM 780 C CA . GLN A 1 103 ? 10.112 9.808 -9.606 1.00 95.81 103 GLN A CA 1
ATOM 781 C C . GLN A 1 103 ? 9.328 8.495 -9.510 1.00 95.81 103 GLN A C 1
ATOM 783 O O . GLN A 1 103 ? 8.105 8.507 -9.647 1.00 95.81 103 GLN A O 1
ATOM 788 N N . ARG A 1 104 ? 10.010 7.373 -9.246 1.00 96.12 104 ARG A N 1
ATOM 789 C CA . ARG A 1 104 ? 9.354 6.074 -9.040 1.00 96.12 104 ARG A CA 1
ATOM 790 C C . ARG A 1 104 ? 8.423 6.114 -7.834 1.00 96.12 104 ARG A C 1
ATOM 792 O O . ARG A 1 104 ? 7.267 5.717 -7.948 1.00 96.12 104 ARG A O 1
ATOM 799 N N . ASN A 1 105 ? 8.894 6.649 -6.708 1.00 95.62 105 ASN A N 1
ATOM 800 C CA . ASN A 1 105 ? 8.099 6.780 -5.489 1.00 95.62 105 ASN A CA 1
ATOM 801 C C . ASN A 1 105 ? 6.827 7.615 -5.732 1.00 95.62 105 ASN A C 1
ATOM 803 O O . ASN A 1 105 ? 5.738 7.182 -5.362 1.00 95.62 105 ASN A O 1
ATOM 807 N N . GLN A 1 106 ? 6.952 8.757 -6.416 1.00 96.50 106 GLN A N 1
ATOM 808 C CA . GLN A 1 106 ? 5.821 9.632 -6.740 1.00 96.50 106 GLN A CA 1
ATOM 809 C C . GLN A 1 106 ? 4.810 8.961 -7.685 1.00 96.50 106 GLN A C 1
ATOM 811 O O . GLN A 1 106 ? 3.599 9.113 -7.515 1.00 96.50 106 GLN A O 1
ATOM 816 N N . GLN A 1 107 ? 5.281 8.198 -8.677 1.00 96.56 107 GLN A N 1
ATOM 817 C CA . GLN A 1 107 ? 4.407 7.443 -9.584 1.00 96.56 107 GLN A CA 1
ATOM 818 C C . GLN A 1 107 ? 3.625 6.354 -8.840 1.00 96.56 107 GLN A C 1
ATOM 820 O O . GLN A 1 107 ? 2.429 6.191 -9.081 1.00 96.56 107 GLN A O 1
ATOM 825 N N . ILE A 1 108 ? 4.277 5.645 -7.912 1.00 96.62 108 ILE A N 1
ATOM 826 C CA . ILE A 1 108 ? 3.642 4.616 -7.078 1.00 96.62 108 ILE A CA 1
ATOM 827 C C . ILE A 1 108 ? 2.565 5.235 -6.179 1.00 96.62 108 ILE A C 1
ATOM 829 O O . ILE A 1 108 ? 1.444 4.732 -6.135 1.00 96.62 108 ILE A O 1
ATOM 833 N N . GLU A 1 109 ? 2.875 6.341 -5.500 1.00 96.94 109 GLU A N 1
ATOM 834 C CA . GLU A 1 109 ? 1.905 7.086 -4.687 1.00 96.94 109 GLU A CA 1
ATOM 835 C C . GLU A 1 109 ? 0.706 7.546 -5.528 1.00 96.94 109 GLU A C 1
ATOM 837 O O . GLU A 1 109 ? -0.441 7.267 -5.183 1.00 96.94 109 GLU A O 1
ATOM 842 N N . SER A 1 110 ? 0.965 8.146 -6.691 1.00 96.19 110 SER A N 1
ATOM 843 C CA . SER A 1 110 ? -0.085 8.615 -7.605 1.00 96.19 110 SER A CA 1
ATOM 844 C C . SER A 1 110 ? -0.980 7.474 -8.109 1.00 96.19 110 SER A C 1
ATOM 846 O O . SER A 1 110 ? -2.184 7.656 -8.308 1.00 96.19 110 SER A O 1
ATOM 848 N N . ALA A 1 111 ? -0.414 6.286 -8.345 1.00 95.75 111 ALA A N 1
ATOM 849 C CA . ALA A 1 111 ? -1.179 5.099 -8.723 1.00 95.75 111 ALA A CA 1
ATOM 850 C C . ALA A 1 111 ? -2.075 4.618 -7.569 1.00 95.75 111 ALA A C 1
ATOM 852 O O . ALA A 1 111 ? -3.241 4.271 -7.789 1.00 95.75 111 ALA A O 1
ATOM 853 N N . ALA A 1 112 ? -1.561 4.656 -6.339 1.00 96.06 112 ALA A N 1
ATOM 854 C CA . ALA A 1 112 ? -2.306 4.312 -5.135 1.00 96.06 112 ALA A CA 1
ATOM 855 C C . ALA A 1 112 ? -3.482 5.277 -4.891 1.00 96.06 112 ALA A C 1
ATOM 857 O O . ALA A 1 112 ? -4.603 4.824 -4.663 1.00 96.06 112 ALA A O 1
ATOM 858 N N . GLU A 1 113 ? -3.275 6.589 -5.045 1.00 96.12 113 GLU A N 1
ATOM 859 C CA . GLU A 1 113 ? -4.346 7.594 -4.954 1.00 96.12 113 GLU A CA 1
ATOM 860 C C . GLU A 1 113 ? -5.470 7.341 -5.960 1.00 96.12 113 GLU A C 1
ATOM 862 O O . GLU A 1 113 ? -6.653 7.313 -5.609 1.00 96.12 113 GLU A O 1
ATOM 867 N N . LYS A 1 114 ? -5.111 7.130 -7.233 1.00 95.75 114 LYS A N 1
ATOM 868 C CA . LYS A 1 114 ? -6.087 6.847 -8.296 1.00 95.75 114 LYS A CA 1
ATOM 869 C C . LYS A 1 114 ? -6.890 5.585 -7.988 1.00 95.75 114 LYS A C 1
ATOM 871 O O . LYS A 1 114 ? -8.103 5.575 -8.191 1.00 95.75 114 LYS A O 1
ATOM 876 N N . SER A 1 115 ? -6.227 4.549 -7.481 1.00 95.19 115 SER A N 1
ATOM 877 C CA . SER A 1 115 ? -6.864 3.285 -7.103 1.00 95.19 115 SER A CA 1
ATOM 878 C C . SER A 1 115 ? -7.838 3.471 -5.940 1.00 95.19 115 SER A C 1
ATOM 880 O O . SER A 1 115 ? -8.976 3.013 -6.022 1.00 95.19 115 SER A O 1
ATOM 882 N N . GLY A 1 116 ? -7.449 4.223 -4.905 1.00 94.50 116 GLY A N 1
ATOM 883 C CA . GLY A 1 116 ? -8.325 4.541 -3.774 1.00 94.50 116 GLY A CA 1
ATOM 884 C C . GLY A 1 116 ? -9.579 5.300 -4.208 1.00 94.50 116 GLY A C 1
ATOM 885 O O . GLY A 1 116 ? -10.691 4.912 -3.856 1.00 94.50 116 GLY A O 1
ATOM 886 N N . LYS A 1 117 ? -9.430 6.296 -5.093 1.00 93.88 117 LYS A N 1
ATOM 887 C CA . LYS A 1 117 ? -10.565 7.029 -5.684 1.00 93.88 117 LYS A CA 1
ATOM 888 C C . LYS A 1 117 ? -11.507 6.124 -6.478 1.00 93.88 117 LYS A C 1
ATOM 890 O O . LYS A 1 117 ? -12.717 6.343 -6.456 1.00 93.88 117 LYS A O 1
ATOM 895 N N . LYS A 1 118 ? -10.981 5.124 -7.198 1.00 93.44 118 LYS A N 1
ATOM 896 C CA . LYS A 1 118 ? -11.813 4.126 -7.894 1.00 93.44 118 LYS A CA 1
ATOM 897 C C . LYS A 1 118 ? -12.600 3.288 -6.890 1.00 93.44 118 LYS A C 1
ATOM 899 O O . LYS A 1 118 ? -13.804 3.129 -7.059 1.00 93.44 118 LYS A O 1
ATOM 904 N N . VAL A 1 119 ? -11.940 2.795 -5.843 1.00 92.75 119 VAL A N 1
ATOM 905 C CA . VAL A 1 119 ? -12.571 1.929 -4.838 1.00 92.75 119 VAL A CA 1
ATOM 906 C C . VAL A 1 119 ? -13.622 2.679 -4.032 1.00 92.75 119 VAL A C 1
ATOM 908 O O . VAL A 1 119 ? -14.705 2.140 -3.846 1.00 92.75 119 VAL A O 1
ATOM 911 N N . ARG A 1 120 ? -13.387 3.939 -3.652 1.00 91.06 120 ARG A N 1
ATOM 912 C CA . ARG A 1 120 ? -14.373 4.761 -2.929 1.00 91.06 120 ARG A CA 1
ATOM 913 C C . ARG A 1 120 ? -15.701 4.921 -3.672 1.00 91.06 120 ARG A C 1
ATOM 915 O O . ARG A 1 120 ? -16.746 5.041 -3.045 1.00 91.06 120 ARG A O 1
ATOM 922 N N . LYS A 1 121 ? -15.685 4.902 -5.010 1.00 89.19 121 LYS A N 1
ATOM 923 C CA . LYS A 1 121 ? -16.919 4.928 -5.819 1.00 89.19 121 LYS A CA 1
ATOM 924 C C . LYS A 1 121 ? -17.734 3.637 -5.701 1.00 89.19 121 LYS A C 1
ATOM 926 O O . LYS A 1 121 ? -18.934 3.668 -5.935 1.00 89.19 121 LYS A O 1
ATOM 931 N N . LEU A 1 122 ? -17.078 2.520 -5.389 1.00 83.81 122 LEU A N 1
ATOM 932 C CA . LEU A 1 122 ? -17.681 1.189 -5.273 1.00 83.81 122 LEU A CA 1
ATOM 933 C C . LEU A 1 122 ? -18.018 0.833 -3.820 1.00 83.81 122 LEU A C 1
ATOM 935 O O . LEU A 1 122 ? -19.004 0.151 -3.565 1.00 83.81 122 LEU A O 1
ATOM 939 N N . PHE A 1 123 ? -17.209 1.318 -2.881 1.00 78.88 123 PHE A N 1
ATOM 940 C CA . PHE A 1 123 ? -17.358 1.144 -1.442 1.00 78.88 123 PHE A CA 1
ATOM 941 C C . PHE A 1 123 ? -17.382 2.531 -0.790 1.00 78.88 123 PHE A C 1
ATOM 943 O O . PHE A 1 123 ? -16.352 2.977 -0.276 1.00 78.88 123 PHE A O 1
ATOM 950 N N . PRO A 1 124 ? -18.514 3.257 -0.873 1.00 68.12 124 PRO A N 1
ATOM 951 C CA . PRO A 1 124 ? -18.651 4.537 -0.202 1.00 68.12 124 PRO A CA 1
ATOM 952 C C . PRO A 1 124 ? -18.639 4.279 1.301 1.00 68.12 124 PRO A C 1
ATOM 954 O O . PRO A 1 124 ? -19.514 3.593 1.831 1.00 68.12 124 PRO A O 1
ATOM 957 N N . TR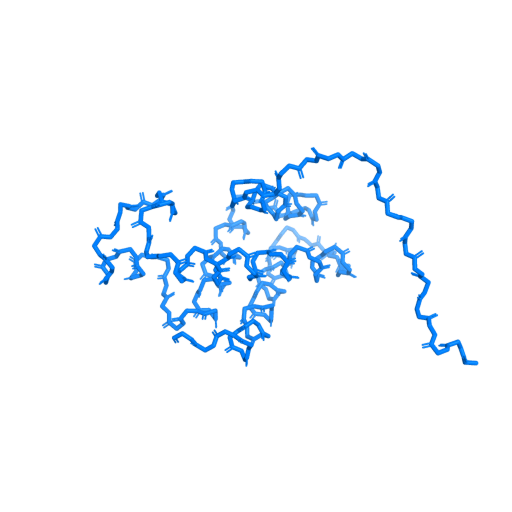P A 1 125 ? -17.607 4.7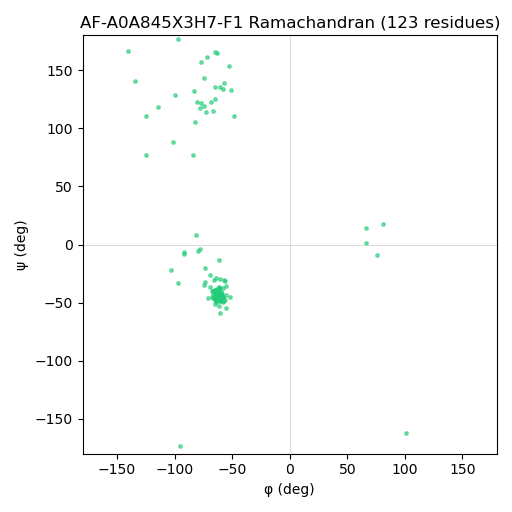97 1.953 1.00 65.88 125 TRP A N 1
ATOM 958 C CA . TRP A 1 125 ? -17.390 4.664 3.381 1.00 65.88 125 TRP A CA 1
ATOM 959 C C . TRP A 1 125 ? -17.406 6.041 4.045 1.00 65.88 125 TRP A C 1
ATOM 961 O O . TRP A 1 125 ? -16.989 7.024 3.379 1.00 65.88 125 T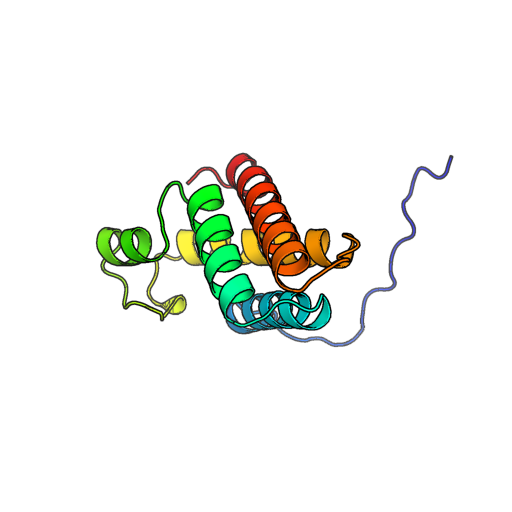RP A O 1
#

Foldseek 3Di:
DDPDDDDDDDDPDDDDDDLVNLLVLLLVLCVVLVADPLLNQLLLQLLCCLLPVDGLVVQCVVQVADRPPLVRHDPLSSVLSSQLSNQLSVQSVVDRADDDNVSSSVVSSVSSNVSSNVSCVVSVD

Sequence (125 aa):
MSLFGDSQALPQEHKRADGATIRNDYTKTIKDKGGDRYAQRLATEALTRETMGHGTKELYEKTGAKPGRRASLPNEAQKALMAAETVANHDLKATEVKGSQSQRNQQIESAAEKSGKKVRKLFPW

Mean predicted aligned error: 5.79 Å

pLDDT: mean 88.74, std 12.16, range [34.84, 97.12]

Secondary structure (DSSP, 8-state):
--SS---PPPP-------HHHHHHHHHHHHHHTT--HHHHHHHHHHHHHHHHSS-HHHHHHHHTPPTT-GGGS-HHHHHHHHHHHHHHHHHHHHS---SSHHHHHHHHHHHHHHHHHHHHHHS--

Solvent-accessible surface area (backbone atoms only — not comparable to full-atom values): 6910 Å² total; per-residue (Å²): 134,78,93,63,74,86,77,76,81,80,75,88,73,90,71,84,82,47,64,68,53,44,52,49,53,27,53,46,49,43,44,75,55,57,28,52,76,65,26,52,53,49,20,50,36,36,22,36,24,42,32,50,80,33,44,59,66,54,49,25,63,77,67,73,23,53,81,94,41,62,89,52,42,58,70,71,54,46,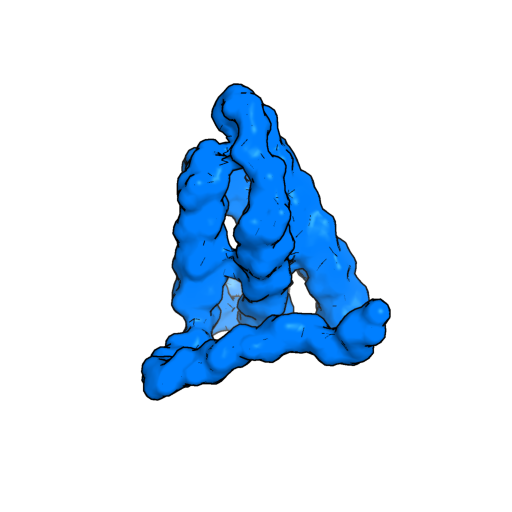51,52,50,42,51,28,36,49,48,25,36,53,53,50,69,74,47,88,65,63,81,54,67,68,49,20,22,52,52,50,26,54,45,17,32,54,26,5,50,55,38,22,76,77,49,77,102